Protein AF-A0AB73FT92-F1 (afdb_monomer_lite)

Sequence (129 aa):
MGHFLLHPGETFHRDRPAPNAHAETRSTREQEADYFAACFLASEKLVRQEFEPRFGRIPLHLTDTVAYHLSKERMQDLLRAPTGSLDFAAAVAGARSFAGKGFMSLADRFGVSIPAMAIRLQELGLIDD

InterPro domains:
  IPR010359 IrrE N-terminal-like domain [PF06114] (2-55)
  IPR052345 Radiation response metalloprotease [PTHR43236] (2-128)

Foldseek 3Di:
DDDDDDDDDDDDDDDDDDDDDPPPPPDPVLVVVLLVLCCVLVPLVVVCVVLCVAQNDFQAEDDLQFLCFLDVVCSVVSVPDDFVDLPVLLSQQCGQHGPRDGHHGVCVVSVHDSSSSSVVCVVSRNYGD

Radius of gyration: 17.53 Å; chains: 1; bounding box: 33×39×48 Å

Structure (mmCIF, N/CA/C/O backbone):
data_AF-A0AB73FT92-F1
#
_entry.id   AF-A0AB73FT92-F1
#
loop_
_atom_site.group_PDB
_atom_site.id
_atom_site.type_symbol
_atom_site.label_atom_id
_atom_site.label_alt_id
_atom_site.label_comp_id
_atom_site.label_asym_id
_atom_site.label_entity_id
_atom_site.label_seq_id
_atom_site.pdbx_PDB_ins_code
_atom_site.Cartn_x
_atom_site.Cartn_y
_atom_site.Cartn_z
_atom_site.occupancy
_atom_site.B_iso_or_equiv
_atom_site.auth_seq_id
_atom_site.auth_comp_id
_atom_site.auth_asym_id
_atom_site.auth_atom_id
_atom_site.pdbx_PDB_model_num
ATOM 1 N N . MET A 1 1 ? 5.422 15.417 -19.714 1.00 48.41 1 MET A N 1
ATOM 2 C CA . MET A 1 1 ? 6.583 15.258 -20.615 1.00 48.41 1 MET A CA 1
ATOM 3 C C . MET A 1 1 ? 7.511 14.227 -20.004 1.00 48.41 1 MET A C 1
ATOM 5 O O . MET A 1 1 ? 8.210 14.563 -19.062 1.00 48.41 1 MET A O 1
ATOM 9 N N . GLY A 1 2 ? 7.442 12.975 -20.464 1.00 39.25 2 GLY A N 1
ATOM 10 C CA . GLY A 1 2 ? 8.282 11.902 -19.920 1.00 39.25 2 GLY A CA 1
ATOM 11 C C . GLY A 1 2 ? 7.788 10.486 -20.213 1.00 39.25 2 GLY A C 1
ATOM 12 O O . GLY A 1 2 ? 7.718 9.684 -19.301 1.00 39.25 2 GLY A O 1
ATOM 13 N N . HIS A 1 3 ? 7.409 10.186 -21.454 1.00 44.22 3 HIS A N 1
ATOM 14 C CA . HIS A 1 3 ? 7.209 8.815 -21.937 1.00 44.22 3 HIS A CA 1
ATOM 15 C C . HIS A 1 3 ? 7.436 8.846 -23.440 1.00 44.22 3 HIS A C 1
ATOM 17 O O . HIS A 1 3 ? 6.488 9.106 -24.155 1.00 44.22 3 HIS A O 1
ATOM 23 N N . PHE A 1 4 ? 8.672 8.703 -23.909 1.00 47.16 4 PHE A N 1
ATOM 24 C CA . PHE A 1 4 ? 8.996 8.295 -25.283 1.00 47.16 4 PHE A CA 1
ATOM 25 C C . PHE A 1 4 ? 10.515 8.182 -25.383 1.00 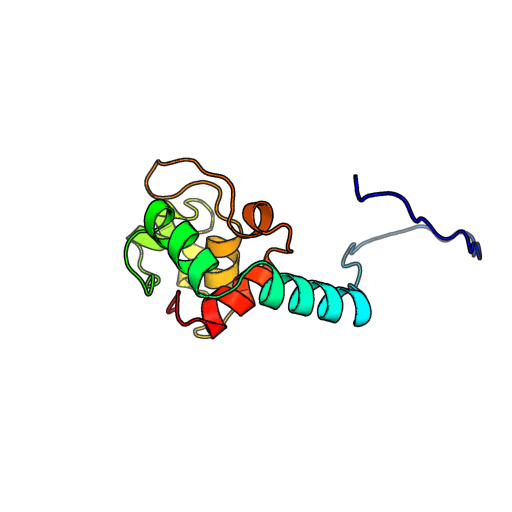47.16 4 PHE A C 1
ATOM 27 O O . PHE A 1 4 ? 11.199 9.169 -25.619 1.00 47.16 4 PHE A O 1
ATOM 34 N N . LEU A 1 5 ? 11.027 6.976 -25.165 1.00 43.59 5 LEU A N 1
ATOM 35 C CA . LEU A 1 5 ? 12.293 6.498 -25.721 1.00 43.59 5 LEU A CA 1
ATOM 36 C C . LEU A 1 5 ? 12.194 4.969 -25.772 1.00 43.59 5 LEU A C 1
ATOM 38 O O . LEU A 1 5 ? 12.776 4.235 -24.981 1.00 43.59 5 LEU A O 1
ATOM 42 N N . LEU A 1 6 ? 11.344 4.514 -26.697 1.00 43.25 6 LEU A N 1
ATOM 43 C CA . LEU A 1 6 ? 11.419 3.185 -27.293 1.00 43.25 6 LEU A CA 1
ATOM 44 C C . LEU A 1 6 ? 12.732 3.138 -28.079 1.00 43.25 6 LEU A C 1
ATOM 46 O O . LEU A 1 6 ? 12.870 3.858 -29.069 1.00 43.25 6 LEU A O 1
ATOM 50 N N . HIS A 1 7 ? 13.691 2.323 -27.642 1.00 44.22 7 HIS A N 1
ATOM 51 C CA . HIS A 1 7 ? 14.796 1.946 -28.515 1.00 44.22 7 HIS A CA 1
ATOM 52 C C . HIS A 1 7 ? 14.360 0.768 -29.399 1.00 44.22 7 HIS A C 1
ATOM 54 O O . HIS A 1 7 ? 13.908 -0.248 -28.868 1.00 44.22 7 HIS A O 1
ATOM 60 N N . PRO A 1 8 ? 14.482 0.903 -30.732 1.00 45.50 8 PRO A N 1
ATOM 61 C CA . PRO A 1 8 ? 14.240 -0.166 -31.683 1.00 45.50 8 PRO A CA 1
ATOM 62 C C . PRO A 1 8 ? 15.455 -1.096 -31.715 1.00 45.50 8 PRO A C 1
ATOM 64 O O . PRO A 1 8 ? 16.600 -0.653 -31.801 1.00 45.50 8 PRO A O 1
ATOM 67 N N . GLY A 1 9 ? 15.188 -2.391 -31.648 1.00 39.41 9 GLY A N 1
ATOM 68 C CA . GLY A 1 9 ? 16.193 -3.443 -31.698 1.00 39.41 9 GLY A CA 1
ATOM 69 C C . GLY A 1 9 ? 15.502 -4.792 -31.762 1.00 39.41 9 GLY A C 1
ATOM 70 O O . GLY A 1 9 ? 15.616 -5.594 -30.843 1.00 39.41 9 GLY A O 1
ATOM 71 N N . GLU A 1 10 ? 14.705 -4.986 -32.812 1.00 45.19 10 GLU A N 1
ATOM 72 C CA . GLU A 1 10 ? 14.111 -6.271 -33.159 1.00 45.19 10 GLU A CA 1
ATOM 73 C C . GLU A 1 10 ? 15.195 -7.339 -33.343 1.00 45.19 10 GLU A C 1
ATOM 75 O O . GLU A 1 10 ? 16.088 -7.193 -34.177 1.00 45.19 10 GLU A O 1
ATOM 80 N N . THR A 1 11 ? 15.025 -8.478 -32.681 1.00 38.72 11 THR A N 1
ATOM 81 C CA . THR A 1 11 ? 15.278 -9.772 -33.318 1.00 38.72 11 THR A CA 1
ATOM 82 C C . THR A 1 11 ? 14.072 -10.675 -33.094 1.00 38.72 11 THR A C 1
ATOM 84 O O . THR A 1 11 ? 13.855 -11.251 -32.032 1.00 38.72 11 THR A O 1
ATOM 87 N N . PHE A 1 12 ? 13.258 -10.761 -34.145 1.00 42.81 12 PHE A N 1
ATOM 88 C CA . PHE A 1 12 ? 12.220 -11.763 -34.344 1.00 42.81 12 PHE A CA 1
ATOM 89 C C . PHE A 1 12 ? 12.808 -13.178 -34.243 1.00 42.81 12 PHE A C 1
ATOM 91 O O . PHE A 1 12 ? 13.651 -13.550 -35.060 1.00 42.81 12 PHE A O 1
ATOM 98 N N . HIS A 1 13 ? 12.266 -14.012 -33.355 1.00 44.84 13 HIS A N 1
ATOM 99 C CA . HIS A 1 13 ? 12.273 -15.460 -33.554 1.00 44.84 13 HIS A CA 1
ATOM 100 C C . HIS A 1 13 ? 10.849 -16.017 -33.440 1.00 44.84 13 HIS A C 1
ATOM 102 O O . HIS A 1 13 ? 10.138 -15.801 -32.464 1.00 44.84 13 HIS A O 1
ATOM 108 N N . ARG A 1 14 ? 10.457 -16.662 -34.543 1.00 45.72 14 ARG A N 1
ATOM 109 C CA . ARG A 1 14 ? 9.133 -17.147 -34.943 1.00 45.72 14 ARG A CA 1
ATOM 110 C C . ARG A 1 14 ? 8.579 -18.286 -34.079 1.00 45.72 14 ARG A C 1
ATOM 112 O O . ARG A 1 14 ? 9.316 -19.181 -33.684 1.00 45.72 14 ARG A O 1
ATOM 119 N N . ASP A 1 15 ? 7.251 -18.257 -33.966 1.00 52.28 15 ASP A N 1
ATOM 120 C CA . ASP A 1 15 ? 6.270 -19.352 -33.924 1.00 52.28 15 ASP A CA 1
ATOM 121 C C . ASP A 1 15 ? 6.579 -20.640 -33.145 1.00 52.28 15 ASP A C 1
ATOM 123 O O . ASP A 1 15 ? 7.253 -21.550 -33.632 1.00 52.28 15 ASP A O 1
ATOM 127 N N . ARG A 1 16 ? 5.858 -20.814 -32.028 1.00 41.53 16 ARG A N 1
ATOM 128 C CA . ARG A 1 16 ? 5.298 -22.115 -31.627 1.00 41.53 16 ARG A CA 1
ATOM 129 C C . ARG A 1 16 ? 4.042 -21.920 -30.753 1.00 41.53 16 ARG A C 1
ATOM 131 O O . ARG A 1 16 ? 4.083 -21.081 -29.857 1.00 41.53 16 ARG A O 1
ATOM 138 N N . PRO A 1 17 ? 2.931 -22.651 -30.979 1.00 59.72 17 PRO A N 1
ATOM 139 C CA . PRO A 1 17 ? 1.697 -22.451 -30.221 1.00 59.72 17 PRO A CA 1
ATOM 140 C C . PRO A 1 17 ? 1.586 -23.345 -28.968 1.00 59.72 17 PRO A C 1
ATOM 142 O O . PRO A 1 17 ? 1.994 -24.507 -28.994 1.00 59.72 17 PRO A O 1
ATOM 145 N N . ALA A 1 18 ? 0.891 -22.786 -27.962 1.00 42.59 18 ALA A N 1
ATOM 146 C CA . ALA A 1 18 ? 0.280 -23.379 -26.754 1.00 42.59 18 ALA A CA 1
ATOM 147 C C . ALA A 1 18 ? 1.195 -23.682 -25.542 1.00 42.59 18 ALA A C 1
ATOM 149 O O . ALA A 1 18 ? 2.394 -23.886 -25.700 1.00 42.59 18 ALA A O 1
ATOM 150 N N . PRO A 1 19 ? 0.615 -23.900 -24.344 1.00 53.06 19 PRO A N 1
ATOM 151 C CA . PRO A 1 19 ? -0.261 -23.028 -23.553 1.00 53.06 19 PRO A CA 1
ATOM 152 C C . PRO A 1 19 ? 0.361 -22.755 -22.157 1.00 53.06 19 PRO A C 1
ATOM 154 O O . PRO A 1 19 ? 1.266 -23.464 -21.729 1.00 53.06 19 PRO A O 1
ATOM 157 N N . ASN A 1 20 ? -0.215 -21.813 -21.407 1.00 38.75 20 ASN A N 1
ATOM 158 C CA . ASN A 1 20 ? 0.001 -21.562 -19.970 1.00 38.75 20 ASN A CA 1
ATOM 159 C C . ASN A 1 20 ? 1.167 -20.650 -19.548 1.00 38.75 20 ASN A C 1
ATOM 161 O O . ASN A 1 20 ? 2.292 -20.739 -20.022 1.00 38.75 20 ASN A O 1
ATOM 165 N N . ALA A 1 21 ? 0.833 -19.859 -18.522 1.00 41.12 21 ALA A N 1
ATOM 166 C CA . ALA A 1 21 ? 1.697 -19.081 -17.641 1.00 41.12 21 ALA A CA 1
ATOM 167 C C . ALA A 1 21 ? 2.344 -17.827 -18.251 1.00 41.12 21 ALA A C 1
ATOM 169 O O . ALA A 1 21 ? 3.555 -17.755 -18.436 1.00 41.12 21 ALA A O 1
ATOM 170 N N . HIS A 1 22 ? 1.541 -16.766 -18.405 1.00 39.47 22 HIS A N 1
ATOM 171 C CA . HIS A 1 22 ? 2.045 -15.391 -18.292 1.00 39.47 22 HIS A CA 1
ATOM 172 C C . HIS A 1 22 ? 2.494 -15.130 -16.843 1.00 39.47 22 HIS A C 1
ATOM 174 O O . HIS A 1 22 ? 1.863 -14.396 -16.089 1.00 39.47 22 HIS A O 1
ATOM 180 N N . ALA A 1 23 ? 3.576 -15.780 -16.436 1.00 46.22 23 ALA A N 1
ATOM 181 C CA . ALA A 1 23 ? 4.485 -15.242 -15.446 1.00 46.22 23 ALA A CA 1
ATOM 182 C C . ALA A 1 23 ? 5.679 -14.743 -16.257 1.00 46.22 23 ALA A C 1
ATOM 184 O O . ALA A 1 23 ? 6.683 -15.433 -16.405 1.00 46.22 23 ALA A O 1
ATOM 185 N N . GLU A 1 24 ? 5.514 -13.577 -16.883 1.00 50.53 24 GLU A N 1
ATOM 186 C CA . GLU A 1 24 ? 6.639 -12.846 -17.452 1.00 50.53 24 GLU A CA 1
ATOM 187 C C . GLU A 1 24 ? 7.561 -12.506 -16.286 1.00 50.53 24 GLU A C 1
ATOM 189 O O . GLU A 1 24 ? 7.277 -11.627 -15.469 1.00 50.53 24 GLU A O 1
ATOM 194 N N . THR A 1 25 ? 8.617 -13.302 -16.144 1.00 50.81 25 THR A N 1
ATOM 195 C CA . THR A 1 25 ? 9.664 -13.115 -15.152 1.00 50.81 25 THR A CA 1
ATOM 196 C C . THR A 1 25 ? 10.288 -11.751 -15.412 1.00 50.81 25 THR A C 1
ATOM 198 O O . THR A 1 25 ? 11.146 -11.620 -16.284 1.00 50.81 25 THR A O 1
ATOM 201 N N . ARG A 1 26 ? 9.808 -10.720 -14.700 1.00 56.06 26 ARG A N 1
ATOM 202 C CA . ARG A 1 26 ? 10.368 -9.364 -14.746 1.00 56.06 26 ARG A CA 1
ATOM 203 C C . ARG A 1 26 ? 11.880 -9.461 -14.669 1.00 56.06 26 ARG A C 1
ATOM 205 O O . ARG A 1 26 ? 12.405 -10.124 -13.769 1.00 56.06 26 ARG A O 1
ATOM 212 N N . SER A 1 27 ? 12.564 -8.818 -15.606 1.00 57.41 27 SER A N 1
ATOM 213 C CA . SER A 1 27 ? 14.020 -8.865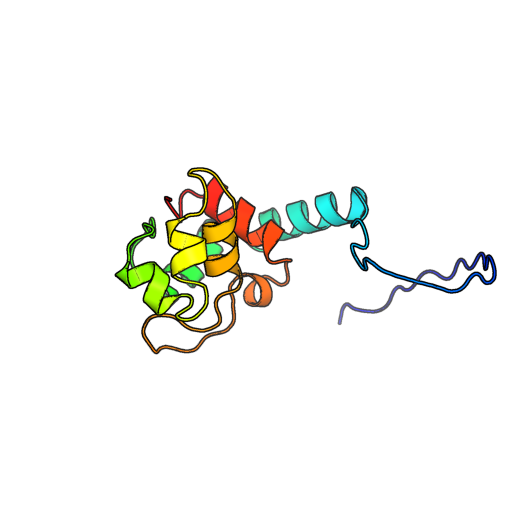 -15.655 1.00 57.41 27 SER A CA 1
ATOM 214 C C . SER A 1 27 ? 14.601 -8.276 -14.366 1.00 57.41 27 SER A C 1
ATOM 216 O O . SER A 1 27 ? 14.027 -7.364 -13.769 1.00 57.41 27 SER A O 1
ATOM 218 N N . THR A 1 28 ? 15.752 -8.777 -13.920 1.00 58.34 28 THR A N 1
ATOM 219 C CA . THR A 1 28 ? 16.453 -8.255 -12.730 1.00 58.34 28 THR A CA 1
ATOM 220 C C . THR A 1 28 ? 16.656 -6.737 -12.799 1.00 58.34 28 THR A C 1
ATOM 222 O O . THR A 1 28 ? 16.504 -6.042 -11.800 1.00 58.34 28 THR A O 1
ATOM 225 N N . ARG A 1 29 ? 16.871 -6.201 -14.006 1.00 55.50 29 ARG A N 1
ATOM 226 C CA . ARG A 1 29 ? 17.014 -4.764 -14.275 1.00 55.50 29 ARG A CA 1
ATOM 227 C C . ARG A 1 29 ? 15.744 -3.953 -13.994 1.00 55.50 29 ARG A C 1
ATOM 229 O O . ARG A 1 29 ? 15.831 -2.817 -13.539 1.00 55.50 29 ARG A O 1
ATOM 236 N N . GLU A 1 30 ? 14.570 -4.507 -14.283 1.00 57.81 30 GLU A N 1
ATOM 237 C CA . GLU A 1 30 ? 13.285 -3.863 -13.975 1.00 57.81 30 GLU A CA 1
ATOM 238 C C . GLU A 1 30 ? 13.002 -3.889 -12.473 1.00 57.81 30 GLU A C 1
ATOM 240 O O . GLU A 1 30 ? 12.479 -2.917 -11.940 1.00 57.81 30 GLU A O 1
ATOM 245 N N . GLN A 1 31 ? 13.405 -4.956 -11.776 1.00 61.31 31 GLN A N 1
ATOM 246 C CA . GLN A 1 31 ? 13.271 -5.056 -10.319 1.00 61.31 31 GLN A CA 1
ATOM 247 C C . GLN A 1 31 ? 14.158 -4.030 -9.596 1.00 61.31 31 GLN A C 1
ATOM 249 O O . GLN A 1 31 ? 13.702 -3.362 -8.670 1.00 61.31 31 GLN A O 1
ATOM 254 N N . GLU A 1 32 ? 15.399 -3.846 -10.054 1.00 59.69 32 GLU A N 1
ATOM 255 C CA . GLU A 1 32 ? 16.308 -2.819 -9.528 1.00 59.69 32 GLU A CA 1
ATOM 256 C C . GLU A 1 32 ? 15.800 -1.396 -9.804 1.00 59.69 32 GLU A C 1
ATOM 258 O O . GLU A 1 32 ? 15.875 -0.527 -8.931 1.00 59.69 32 GLU A O 1
ATOM 263 N N . ALA A 1 33 ? 15.246 -1.152 -10.996 1.00 64.56 33 ALA A N 1
ATOM 264 C CA . ALA A 1 33 ? 14.666 0.141 -11.350 1.00 64.56 33 ALA A CA 1
ATOM 265 C C . ALA A 1 33 ? 13.414 0.459 -10.518 1.00 64.56 33 ALA A C 1
ATOM 267 O O . ALA A 1 33 ? 13.289 1.580 -10.025 1.00 64.56 33 ALA A O 1
ATOM 268 N N . ASP A 1 34 ? 12.531 -0.523 -10.308 1.00 65.94 34 ASP A N 1
ATOM 269 C CA . ASP A 1 34 ? 11.356 -0.406 -9.438 1.00 65.94 34 ASP A CA 1
ATOM 270 C C . ASP A 1 34 ? 11.765 -0.098 -7.992 1.00 65.94 34 ASP A C 1
ATOM 272 O O . ASP A 1 34 ? 11.167 0.768 -7.352 1.00 65.94 34 ASP A O 1
ATOM 276 N N . TYR A 1 35 ? 12.806 -0.762 -7.481 1.00 65.00 35 TYR A N 1
ATOM 277 C CA . TYR A 1 35 ? 13.328 -0.517 -6.137 1.00 65.00 35 TYR A CA 1
ATOM 278 C C . TYR A 1 35 ? 13.932 0.887 -5.997 1.00 65.00 35 TYR A C 1
ATOM 280 O O . TYR A 1 35 ? 13.639 1.603 -5.036 1.00 65.00 35 TYR A O 1
ATOM 288 N N . PHE A 1 36 ? 14.731 1.326 -6.974 1.00 65.81 36 PHE A N 1
ATOM 289 C CA . PHE A 1 36 ? 15.303 2.673 -6.974 1.00 65.81 36 PHE A CA 1
ATOM 290 C C . PHE A 1 36 ? 14.217 3.752 -7.080 1.00 65.81 36 PHE A C 1
ATOM 292 O O . PHE A 1 36 ? 14.229 4.722 -6.318 1.00 65.81 36 PHE A O 1
ATOM 299 N N . ALA A 1 37 ? 13.245 3.565 -7.978 1.00 66.62 37 ALA A N 1
ATOM 300 C CA . ALA A 1 37 ? 12.094 4.448 -8.112 1.00 66.62 37 ALA A CA 1
ATOM 301 C C . ALA A 1 37 ? 11.273 4.483 -6.818 1.00 66.62 37 ALA A C 1
ATOM 303 O O . ALA A 1 37 ? 10.911 5.565 -6.367 1.00 66.62 37 ALA A O 1
ATOM 304 N N . ALA A 1 38 ? 11.052 3.341 -6.162 1.00 67.25 38 ALA A N 1
ATOM 305 C CA . ALA A 1 38 ? 10.384 3.285 -4.867 1.00 67.25 38 ALA A CA 1
ATOM 306 C C . ALA A 1 38 ? 11.166 4.042 -3.788 1.00 67.25 38 ALA A C 1
ATOM 308 O O . ALA A 1 38 ? 10.592 4.886 -3.116 1.00 67.25 38 ALA A O 1
ATOM 309 N N . CYS A 1 39 ? 12.475 3.844 -3.638 1.00 69.31 39 CYS A N 1
ATOM 310 C CA . CYS A 1 39 ? 13.244 4.583 -2.632 1.00 69.31 39 CYS A CA 1
ATOM 311 C C . CYS A 1 39 ? 13.271 6.101 -2.888 1.00 69.31 39 CYS A C 1
ATOM 313 O O . CYS A 1 39 ? 13.184 6.885 -1.939 1.00 69.31 39 CYS A O 1
ATOM 315 N N . PHE A 1 40 ? 13.377 6.522 -4.152 1.00 75.50 40 PHE A N 1
ATOM 316 C CA . PHE A 1 40 ? 13.462 7.935 -4.524 1.00 75.50 40 PHE A CA 1
ATOM 317 C C . PHE A 1 40 ? 12.099 8.646 -4.496 1.00 75.50 40 PHE A C 1
ATOM 319 O O . PHE A 1 40 ? 11.979 9.739 -3.943 1.00 75.50 40 PHE A O 1
ATOM 326 N N . LEU A 1 41 ? 11.059 8.028 -5.061 1.00 74.44 41 LEU A N 1
ATOM 327 C CA . LEU A 1 41 ? 9.704 8.587 -5.134 1.00 74.44 41 LEU A CA 1
ATOM 328 C C . LEU A 1 41 ? 8.947 8.380 -3.817 1.00 74.44 41 LEU A C 1
ATOM 330 O O . LEU A 1 41 ? 8.286 9.296 -3.331 1.00 74.44 41 LEU A O 1
ATOM 334 N N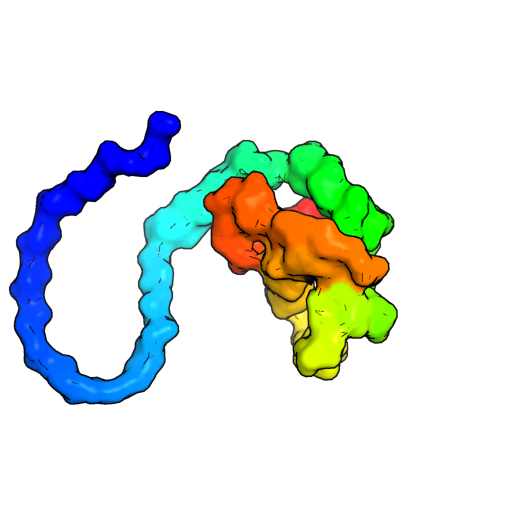 . ALA A 1 42 ? 9.082 7.201 -3.208 1.00 80.12 42 ALA A N 1
ATOM 335 C CA . ALA A 1 42 ? 8.453 6.800 -1.951 1.00 80.12 42 ALA A CA 1
ATOM 336 C C . ALA A 1 42 ? 9.433 6.971 -0.769 1.00 80.12 42 ALA A C 1
ATOM 338 O O . ALA A 1 42 ? 9.733 6.050 0.005 1.00 80.12 42 ALA A O 1
ATOM 339 N N . SER A 1 43 ? 9.945 8.198 -0.624 1.00 88.62 43 SER A N 1
ATOM 340 C CA . SER A 1 43 ? 10.693 8.602 0.572 1.00 88.62 43 SER A CA 1
ATOM 341 C C . SER A 1 43 ? 9.826 8.439 1.827 1.00 88.62 43 SER A C 1
ATOM 343 O O . SER A 1 43 ? 8.619 8.676 1.779 1.00 88.62 43 SER A O 1
ATOM 345 N N . GLU A 1 44 ? 10.427 8.069 2.963 1.00 92.12 44 GLU A N 1
ATOM 346 C CA . GLU A 1 44 ? 9.694 7.748 4.199 1.00 92.12 44 GLU A CA 1
ATOM 347 C C . GLU A 1 44 ? 8.647 8.807 4.571 1.00 92.12 44 GLU A C 1
ATOM 349 O O . GLU A 1 44 ? 7.486 8.486 4.827 1.00 92.12 44 GLU A O 1
ATOM 354 N N . LYS A 1 45 ? 9.047 10.083 4.547 1.00 92.81 45 LYS A N 1
ATOM 355 C CA . LYS A 1 45 ? 8.172 11.206 4.888 1.00 92.81 45 LYS A CA 1
ATOM 356 C C . LYS A 1 45 ? 6.923 11.247 4.007 1.00 92.81 45 LYS A C 1
ATOM 358 O O . LYS A 1 45 ? 5.827 11.429 4.528 1.00 92.81 45 LYS A O 1
ATOM 363 N N . LEU A 1 46 ? 7.084 11.082 2.693 1.00 93.38 46 LEU A N 1
ATOM 364 C CA . LEU A 1 46 ? 5.961 11.115 1.755 1.00 93.38 46 LEU A CA 1
ATOM 365 C C . LEU A 1 46 ? 5.070 9.885 1.918 1.00 93.38 46 LEU A C 1
ATOM 367 O O . LEU A 1 46 ? 3.849 10.020 1.909 1.00 93.38 46 LEU A O 1
ATOM 371 N N . VAL A 1 47 ? 5.658 8.699 2.111 1.00 94.81 47 VAL A N 1
ATOM 372 C CA . VAL A 1 47 ? 4.871 7.476 2.312 1.00 94.81 47 VAL A CA 1
ATOM 373 C C . VAL A 1 47 ? 4.026 7.596 3.571 1.00 94.81 47 VAL A C 1
ATOM 375 O O . VAL A 1 47 ? 2.828 7.359 3.493 1.00 94.81 47 VAL A O 1
ATOM 378 N N . ARG A 1 48 ? 4.590 8.047 4.699 1.00 95.44 48 ARG A N 1
ATOM 379 C CA . ARG A 1 48 ? 3.826 8.271 5.940 1.00 95.44 48 ARG A CA 1
ATOM 380 C C . ARG A 1 48 ? 2.687 9.277 5.742 1.00 95.44 48 ARG A C 1
ATOM 382 O O . ARG A 1 48 ? 1.556 8.992 6.125 1.00 95.44 48 ARG A O 1
ATOM 389 N N . GLN A 1 49 ? 2.962 10.401 5.074 1.00 95.19 49 GLN A N 1
ATOM 390 C CA . GLN A 1 49 ? 1.959 11.434 4.776 1.00 95.19 49 GLN A CA 1
ATOM 391 C C . GLN A 1 49 ? 0.789 10.921 3.930 1.00 95.19 49 GLN A C 1
ATOM 393 O O . GLN A 1 49 ? -0.339 11.376 4.102 1.00 95.19 49 GLN A O 1
ATOM 398 N N . GLU A 1 50 ? 1.038 9.985 3.015 1.00 95.62 50 GLU A N 1
ATOM 399 C CA . GLU A 1 50 ? -0.008 9.369 2.198 1.00 95.62 50 GLU A CA 1
ATOM 400 C C . GLU A 1 50 ? -0.661 8.163 2.903 1.00 95.62 50 GLU A C 1
ATOM 402 O O . GLU A 1 50 ? -1.841 7.881 2.689 1.00 95.62 50 GLU A O 1
ATOM 407 N N . PHE A 1 51 ? 0.068 7.456 3.763 1.00 96.50 51 PHE A N 1
ATOM 408 C CA . PHE A 1 51 ? -0.408 6.264 4.460 1.00 96.50 51 PHE A CA 1
ATOM 409 C C . PHE A 1 51 ? -1.439 6.599 5.543 1.00 96.50 51 PHE A C 1
ATOM 411 O O . PHE A 1 51 ? -2.545 6.053 5.531 1.00 96.50 51 PHE A O 1
ATOM 418 N N . GLU A 1 52 ? -1.111 7.523 6.450 1.00 95.00 52 GLU A N 1
ATOM 419 C CA . GLU A 1 52 ? -1.959 7.887 7.594 1.00 95.00 52 GLU A CA 1
ATOM 420 C C . GLU A 1 52 ? -3.399 8.278 7.215 1.00 95.00 52 GLU A C 1
ATOM 422 O O . GLU A 1 52 ? -4.335 7.736 7.807 1.00 95.00 52 GLU A O 1
ATOM 427 N N . PRO A 1 53 ? -3.656 9.145 6.213 1.00 94.56 53 PRO A N 1
ATOM 428 C CA . PRO A 1 53 ? -5.030 9.498 5.856 1.00 94.56 53 PRO A CA 1
ATOM 429 C C . PRO A 1 53 ? -5.827 8.336 5.237 1.00 94.56 53 PRO A C 1
ATOM 431 O O . PRO A 1 53 ? -7.060 8.385 5.245 1.00 94.56 53 PRO A O 1
ATOM 434 N N . ARG A 1 54 ? -5.156 7.303 4.700 1.00 95.25 54 ARG A N 1
ATOM 435 C CA . ARG A 1 54 ? -5.791 6.131 4.070 1.00 95.25 54 ARG A CA 1
ATOM 436 C C . ARG A 1 54 ? -6.101 5.027 5.078 1.00 95.25 54 ARG A C 1
ATOM 438 O O . ARG A 1 54 ? -7.217 4.512 5.083 1.00 95.25 54 ARG A O 1
ATOM 445 N N . PHE A 1 55 ? -5.133 4.684 5.925 1.00 94.88 55 PHE A N 1
ATOM 446 C CA . PHE A 1 55 ? -5.196 3.505 6.800 1.00 94.88 55 PHE A CA 1
ATOM 447 C C . PHE A 1 55 ? -5.225 3.847 8.294 1.00 94.88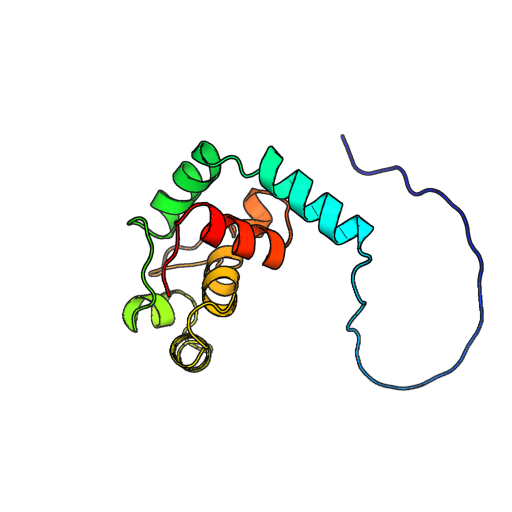 55 PHE A C 1
ATOM 449 O O . PHE A 1 55 ? -5.590 3.009 9.117 1.00 94.88 55 PHE A O 1
ATOM 456 N N . GLY A 1 56 ? -4.917 5.092 8.657 1.00 91.62 56 GLY A N 1
ATOM 457 C CA . GLY A 1 56 ? -4.925 5.561 10.035 1.00 91.62 56 GLY A CA 1
ATOM 458 C C . GLY A 1 56 ? -3.592 5.327 10.735 1.00 91.62 56 GLY A C 1
ATOM 459 O O . GLY A 1 56 ? -2.573 5.888 10.344 1.00 91.62 56 GLY A O 1
ATOM 460 N N . ARG A 1 57 ? -3.621 4.568 11.834 1.00 90.88 57 ARG A N 1
ATOM 461 C CA . ARG A 1 57 ? -2.462 4.405 12.722 1.00 90.88 57 ARG A CA 1
ATOM 462 C C . ARG A 1 57 ? -1.337 3.623 12.044 1.00 90.88 57 ARG A C 1
ATOM 464 O O . ARG A 1 57 ? -1.590 2.708 11.267 1.00 90.88 57 ARG A O 1
ATOM 471 N N . ILE A 1 58 ? -0.111 3.991 12.403 1.00 91.25 58 ILE A N 1
ATOM 472 C CA . ILE A 1 58 ? 1.127 3.324 12.010 1.00 91.25 58 ILE A CA 1
ATOM 473 C C . ILE A 1 58 ? 1.773 2.705 13.269 1.00 91.25 58 ILE A C 1
ATOM 475 O O . ILE A 1 58 ? 1.853 3.409 14.280 1.00 91.25 58 ILE A O 1
ATOM 479 N N . PRO A 1 59 ? 2.271 1.456 13.217 1.00 92.88 59 PRO A N 1
ATOM 480 C CA . PRO A 1 59 ? 2.078 0.505 12.122 1.00 92.88 59 PRO A CA 1
ATOM 481 C C . PRO A 1 59 ? 0.613 0.066 12.016 1.00 92.88 59 PRO A C 1
ATOM 483 O O . PRO A 1 59 ? -0.141 0.078 12.992 1.00 92.88 59 PRO A O 1
ATOM 486 N N . LEU A 1 60 ? 0.199 -0.299 10.805 1.00 93.56 60 LEU A N 1
ATOM 487 C CA . LEU A 1 60 ? -1.076 -0.966 10.595 1.00 93.56 60 LEU A CA 1
ATOM 488 C C . LEU A 1 60 ? -0.893 -2.454 10.897 1.00 93.56 60 LEU A C 1
ATOM 490 O O . LEU A 1 60 ? -0.169 -3.135 10.177 1.00 93.56 60 LEU A O 1
ATOM 494 N N . HIS A 1 61 ? -1.573 -2.943 11.930 1.00 92.75 61 HIS A N 1
ATOM 495 C CA . HIS A 1 61 ? -1.540 -4.357 12.298 1.00 92.75 61 HIS A CA 1
ATOM 496 C C . HIS A 1 61 ? -2.573 -5.168 11.514 1.00 92.75 61 HIS A C 1
ATOM 498 O O . HIS A 1 61 ? -3.733 -4.746 11.384 1.00 92.75 61 HIS A O 1
ATOM 504 N N . LEU A 1 62 ? -2.186 -6.355 11.050 1.00 91.00 62 LEU A N 1
ATOM 505 C CA . LEU A 1 62 ? -3.134 -7.313 10.496 1.00 91.00 62 LEU A CA 1
ATOM 506 C C . LEU A 1 62 ? -4.076 -7.814 11.604 1.00 91.00 62 LEU A C 1
ATOM 508 O O . LEU A 1 62 ? -3.686 -8.472 12.560 1.00 91.00 62 LEU A O 1
ATOM 512 N N . THR A 1 63 ? -5.355 -7.476 11.477 1.00 90.25 63 THR A N 1
ATOM 513 C CA . THR A 1 63 ? -6.442 -7.934 12.357 1.00 90.25 63 THR A CA 1
ATOM 514 C C . THR A 1 63 ? -7.634 -8.321 11.495 1.00 90.25 63 THR A C 1
ATOM 516 O O . THR A 1 63 ? -7.725 -7.867 10.353 1.00 90.25 63 THR A O 1
ATOM 519 N N . ASP A 1 64 ? -8.598 -9.075 12.027 1.00 89.75 64 ASP A N 1
ATOM 520 C CA . ASP A 1 64 ? -9.829 -9.434 11.306 1.00 89.75 64 ASP A CA 1
ATOM 521 C C . ASP A 1 64 ? -10.534 -8.207 10.708 1.00 89.75 64 ASP A C 1
ATOM 523 O O . ASP A 1 64 ? -10.946 -8.205 9.547 1.00 89.75 64 ASP A O 1
ATOM 527 N N . THR A 1 65 ? -10.608 -7.118 11.479 1.00 90.88 65 THR A N 1
ATOM 528 C CA . THR A 1 65 ? -11.215 -5.851 11.049 1.00 90.88 65 THR A CA 1
ATOM 529 C C . THR A 1 65 ? -10.443 -5.217 9.894 1.00 90.88 65 THR A C 1
ATOM 531 O O . THR A 1 65 ? -11.040 -4.762 8.916 1.00 90.88 65 THR A O 1
ATOM 534 N N . VAL A 1 66 ? -9.111 -5.190 9.984 1.00 91.69 66 VAL A N 1
ATOM 535 C CA . VAL A 1 66 ? -8.244 -4.635 8.936 1.00 91.69 66 VAL A CA 1
ATOM 536 C C . VAL A 1 66 ? -8.320 -5.491 7.669 1.00 91.69 66 VAL A C 1
ATOM 538 O O . VAL A 1 66 ? -8.505 -4.940 6.585 1.00 91.69 66 VAL A O 1
ATOM 541 N N . ALA A 1 67 ? -8.278 -6.818 7.798 1.00 90.31 67 ALA A N 1
ATOM 542 C CA . ALA A 1 67 ? -8.409 -7.756 6.687 1.00 90.31 67 ALA A CA 1
ATOM 543 C C . ALA A 1 67 ? -9.764 -7.598 5.975 1.00 90.31 67 ALA A C 1
ATOM 545 O O . ALA A 1 67 ? -9.804 -7.460 4.752 1.00 90.31 67 ALA A O 1
ATOM 546 N N . TYR A 1 68 ? -10.864 -7.507 6.732 1.00 89.25 68 TYR A N 1
ATOM 547 C CA . TYR A 1 68 ? -12.202 -7.262 6.187 1.00 89.25 68 TYR A CA 1
ATOM 548 C C . TYR A 1 68 ? -12.295 -5.932 5.425 1.00 89.25 68 TYR A C 1
ATOM 550 O O . TYR A 1 68 ? -12.930 -5.852 4.369 1.00 89.25 68 TYR A O 1
ATOM 558 N N . HIS A 1 69 ? -11.667 -4.876 5.949 1.00 89.25 69 HIS A N 1
ATOM 559 C CA . HIS A 1 69 ? -11.672 -3.555 5.323 1.00 89.25 69 HIS A CA 1
ATOM 560 C C . HIS A 1 69 ? -10.732 -3.425 4.121 1.00 89.25 69 HIS A C 1
ATOM 562 O O . HIS A 1 69 ? -11.010 -2.593 3.257 1.00 89.25 69 HIS A O 1
ATOM 568 N N . LEU A 1 70 ? -9.661 -4.220 4.052 1.00 87.88 70 LEU A N 1
ATOM 569 C CA . LEU A 1 70 ? -8.745 -4.288 2.910 1.00 87.88 70 LEU A CA 1
ATOM 570 C C . LEU A 1 70 ? -9.326 -5.105 1.761 1.00 87.88 70 LEU A C 1
ATOM 572 O O . LEU A 1 70 ? -9.284 -4.679 0.608 1.00 87.88 70 LEU A O 1
ATOM 576 N N . SER A 1 71 ? -9.864 -6.286 2.063 1.00 83.19 71 SER A N 1
ATOM 577 C CA . SER A 1 71 ? -10.462 -7.157 1.060 1.00 83.19 71 SER A CA 1
ATOM 578 C C . SER A 1 71 ? -11.417 -8.152 1.706 1.00 83.19 71 SER A C 1
ATOM 580 O O . SER A 1 71 ? -10.993 -9.116 2.336 1.00 83.19 71 SER A O 1
ATOM 582 N N . LYS A 1 72 ? -12.723 -7.963 1.491 1.00 80.19 72 LYS A N 1
ATOM 583 C CA . LYS A 1 72 ? -13.741 -8.906 1.980 1.00 80.19 72 LYS A CA 1
ATOM 584 C C . LYS A 1 72 ? -13.554 -10.310 1.404 1.00 80.19 72 LYS A C 1
ATOM 586 O O . LYS A 1 72 ? -13.730 -11.288 2.118 1.00 80.19 72 LYS A O 1
ATOM 591 N N . GLU A 1 73 ? -13.201 -10.394 0.123 1.00 80.25 73 GLU A N 1
ATOM 592 C CA . GLU A 1 73 ? -13.051 -11.661 -0.601 1.00 80.25 73 GLU A CA 1
ATOM 593 C C . GLU A 1 73 ? -11.763 -12.391 -0.213 1.00 80.25 73 GLU A C 1
ATOM 595 O O . GLU A 1 73 ? -11.782 -13.604 -0.035 1.00 80.25 73 GLU A O 1
ATOM 600 N N . ARG A 1 74 ? -10.663 -11.652 -0.012 1.00 81.31 74 ARG A N 1
ATOM 601 C CA . ARG A 1 74 ? -9.345 -12.216 0.330 1.00 81.31 74 ARG A CA 1
ATOM 602 C C . ARG A 1 74 ? -9.048 -12.212 1.828 1.00 81.31 74 ARG A C 1
ATOM 604 O O . ARG A 1 74 ? -7.924 -12.486 2.229 1.00 81.31 74 ARG A O 1
ATOM 611 N N . MET A 1 75 ? -10.037 -11.906 2.666 1.00 86.88 75 MET A N 1
ATOM 612 C CA . MET A 1 75 ? -9.869 -11.813 4.119 1.00 86.88 75 MET A CA 1
ATOM 613 C C . MET A 1 75 ? -9.269 -13.098 4.701 1.00 86.88 75 MET A C 1
ATOM 615 O O . MET A 1 75 ? -8.325 -13.036 5.481 1.00 86.88 75 MET A O 1
ATOM 619 N N . GLN A 1 76 ? -9.790 -14.265 4.302 1.00 85.25 76 GLN A N 1
ATOM 620 C CA . GLN A 1 76 ? -9.289 -15.552 4.794 1.00 85.25 76 GLN A CA 1
ATOM 621 C C . GLN A 1 76 ? -7.875 -15.858 4.298 1.00 85.25 76 GLN A C 1
ATOM 623 O O . GLN A 1 76 ? -7.1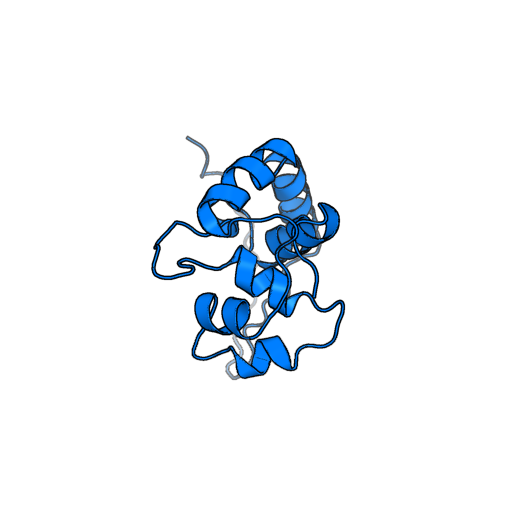08 -16.470 5.034 1.00 85.25 76 GLN A O 1
ATOM 628 N N . ASP A 1 77 ? -7.533 -15.425 3.084 1.00 86.25 77 ASP A N 1
ATOM 629 C CA . ASP A 1 77 ? -6.192 -15.609 2.529 1.00 86.25 77 ASP A CA 1
ATOM 630 C C . ASP A 1 77 ? -5.178 -14.761 3.300 1.00 86.25 77 ASP A C 1
ATOM 632 O O . ASP A 1 77 ? -4.122 -15.261 3.667 1.00 86.25 77 ASP A O 1
ATOM 636 N N . LEU A 1 78 ? -5.531 -13.510 3.620 1.00 86.69 78 LEU A N 1
ATOM 637 C CA . LEU A 1 78 ? -4.681 -12.606 4.398 1.00 86.69 78 LEU A CA 1
ATOM 638 C C . LEU A 1 78 ? -4.446 -13.123 5.818 1.00 86.69 78 LEU A C 1
ATOM 640 O O . LEU A 1 78 ? -3.313 -13.148 6.271 1.00 86.69 78 LEU A O 1
ATOM 644 N N . LEU A 1 79 ? -5.496 -13.583 6.502 1.00 87.12 79 LEU A N 1
ATOM 645 C CA . LEU A 1 79 ? -5.385 -14.101 7.873 1.00 87.12 79 LEU A CA 1
ATOM 646 C C . LEU A 1 79 ? -4.654 -15.451 7.961 1.00 87.12 79 LEU A C 1
ATOM 648 O O . LEU A 1 79 ? -4.248 -15.859 9.045 1.00 87.12 79 LEU A O 1
ATOM 652 N N . ARG A 1 80 ? -4.527 -16.173 6.842 1.00 88.00 80 ARG A N 1
ATOM 653 C CA . ARG A 1 80 ? -3.780 -17.438 6.750 1.00 88.00 80 ARG A CA 1
ATOM 654 C C . ARG A 1 80 ? -2.382 -17.261 6.169 1.00 88.00 80 ARG A C 1
ATOM 656 O O . ARG A 1 80 ? -1.645 -18.247 6.101 1.00 88.00 80 ARG A O 1
ATOM 663 N N . ALA A 1 81 ? -2.043 -16.058 5.715 1.00 86.50 81 ALA A N 1
ATOM 664 C CA . ALA A 1 81 ? -0.740 -15.782 5.150 1.00 86.50 81 ALA A CA 1
ATOM 665 C C . ALA A 1 81 ? 0.344 -16.038 6.214 1.00 86.50 81 ALA A C 1
ATOM 667 O O . ALA A 1 81 ? 0.134 -15.732 7.391 1.00 86.50 81 ALA A O 1
ATOM 668 N N . PRO A 1 82 ? 1.493 -16.625 5.842 1.00 84.81 82 PRO A N 1
ATOM 669 C CA . PRO A 1 82 ? 2.595 -16.798 6.776 1.00 84.81 82 PRO A CA 1
ATOM 670 C C . PRO A 1 82 ? 3.075 -15.441 7.303 1.00 84.81 82 PRO A C 1
ATOM 672 O O . PRO A 1 82 ? 3.234 -14.506 6.515 1.00 84.81 82 PRO A O 1
ATOM 675 N N . THR A 1 83 ? 3.373 -15.357 8.600 1.00 83.06 83 THR A N 1
ATOM 676 C CA . THR A 1 83 ? 4.055 -14.195 9.188 1.00 83.06 83 THR A CA 1
ATOM 677 C C . THR A 1 83 ? 5.380 -13.938 8.468 1.00 83.06 83 THR A C 1
ATOM 679 O O . THR A 1 83 ? 6.148 -14.868 8.203 1.00 83.06 83 THR A O 1
ATOM 682 N N . GLY A 1 84 ? 5.649 -12.678 8.147 1.00 80.12 84 GLY A N 1
ATOM 683 C CA . GLY A 1 84 ? 6.779 -12.229 7.343 1.00 80.12 84 GLY A CA 1
ATOM 684 C C . GLY A 1 84 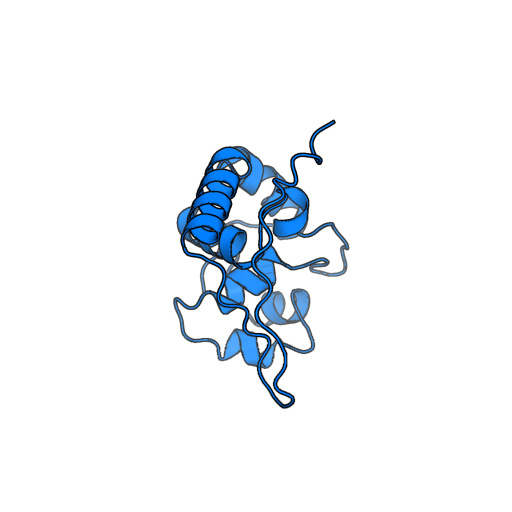? 6.558 -12.335 5.831 1.00 80.12 84 GLY A C 1
ATOM 685 O O . GLY A 1 84 ? 7.475 -12.034 5.064 1.00 80.12 84 GLY A O 1
ATOM 686 N N . SER A 1 85 ? 5.377 -12.760 5.367 1.00 88.62 85 SER A N 1
ATOM 687 C CA . SER A 1 85 ? 5.048 -12.744 3.937 1.00 88.62 85 SER A CA 1
ATOM 688 C C . SER A 1 85 ? 4.711 -11.329 3.453 1.00 88.62 85 SER A C 1
ATOM 690 O O . SER A 1 85 ? 4.302 -10.451 4.208 1.00 88.62 85 SER A O 1
ATOM 692 N N . LEU A 1 86 ? 4.846 -11.095 2.146 1.00 89.81 86 LEU A N 1
ATOM 693 C CA . LEU A 1 86 ? 4.466 -9.820 1.530 1.00 89.81 86 LEU A CA 1
ATOM 694 C C . LEU A 1 86 ? 2.964 -9.719 1.235 1.00 89.81 86 LEU A C 1
ATOM 696 O O . LEU A 1 86 ? 2.543 -8.732 0.639 1.00 89.81 86 LEU A O 1
ATOM 700 N N . ASP A 1 87 ? 2.142 -10.695 1.620 1.00 91.62 87 ASP A N 1
ATOM 701 C CA . ASP A 1 87 ? 0.735 -10.742 1.209 1.00 91.62 87 ASP A CA 1
ATOM 702 C C . ASP A 1 87 ? -0.078 -9.599 1.821 1.00 91.62 87 ASP A C 1
ATOM 704 O O . ASP A 1 87 ? -0.792 -8.885 1.107 1.00 91.62 87 ASP A O 1
ATOM 708 N N . PHE A 1 88 ? 0.085 -9.364 3.127 1.00 93.62 88 PHE A N 1
ATOM 709 C CA . PHE A 1 88 ? -0.537 -8.228 3.803 1.00 93.62 88 PHE A CA 1
ATOM 710 C C . PHE A 1 88 ? -0.013 -6.897 3.255 1.00 93.62 88 PHE A C 1
ATOM 712 O O . PHE A 1 88 ? -0.790 -6.011 2.894 1.00 93.62 88 PHE A O 1
ATOM 719 N N . ALA A 1 89 ? 1.306 -6.796 3.094 1.00 94.94 89 ALA A N 1
ATOM 720 C CA . ALA A 1 89 ? 1.972 -5.628 2.536 1.00 94.94 89 ALA A CA 1
ATOM 721 C C . ALA A 1 89 ? 1.477 -5.281 1.124 1.00 94.94 89 ALA A C 1
ATOM 723 O O . ALA A 1 89 ? 1.178 -4.124 0.826 1.00 94.94 89 ALA A O 1
ATOM 724 N N . ALA A 1 90 ? 1.336 -6.287 0.262 1.00 94.56 90 ALA A N 1
ATOM 725 C CA . ALA A 1 90 ? 0.850 -6.153 -1.103 1.00 94.56 90 ALA A CA 1
ATOM 726 C C . ALA A 1 90 ? -0.632 -5.770 -1.140 1.00 94.56 90 ALA A C 1
ATOM 728 O O . ALA A 1 90 ? -1.029 -4.935 -1.957 1.00 94.56 90 ALA A O 1
ATOM 729 N N . ALA A 1 91 ? -1.445 -6.325 -0.237 1.00 94.88 91 ALA A N 1
ATOM 730 C CA . ALA A 1 91 ? -2.842 -5.934 -0.103 1.00 94.88 91 ALA A CA 1
ATOM 731 C C . ALA A 1 91 ? -2.981 -4.460 0.296 1.00 94.88 91 ALA A C 1
ATOM 733 O O . ALA A 1 91 ? -3.770 -3.745 -0.317 1.00 94.88 91 ALA A O 1
ATOM 734 N N . VAL A 1 92 ? -2.184 -3.979 1.255 1.00 96.06 92 VAL A N 1
ATOM 735 C CA . VAL A 1 92 ? -2.167 -2.563 1.661 1.00 96.06 92 VAL A CA 1
ATOM 736 C C . VAL A 1 92 ? -1.648 -1.669 0.531 1.00 96.06 92 VAL A C 1
ATOM 738 O O . VAL A 1 92 ? -2.276 -0.664 0.196 1.00 96.06 92 VAL A O 1
ATOM 741 N N . ALA A 1 93 ? -0.542 -2.051 -0.111 1.00 96.19 93 ALA A N 1
ATOM 742 C CA . ALA A 1 93 ? 0.067 -1.299 -1.205 1.00 96.19 93 ALA A CA 1
ATOM 743 C C . ALA A 1 93 ? -0.882 -1.100 -2.401 1.00 96.19 93 ALA A C 1
ATOM 745 O O . ALA A 1 93 ? -0.912 -0.015 -2.992 1.00 96.19 93 ALA A O 1
ATOM 746 N N . GLY A 1 94 ? -1.655 -2.137 -2.742 1.00 95.44 94 GLY A N 1
ATOM 747 C CA . GLY A 1 94 ? -2.614 -2.146 -3.848 1.00 95.44 94 GLY A CA 1
ATOM 748 C C . GLY A 1 94 ? -4.043 -1.741 -3.474 1.00 95.44 94 GLY A C 1
ATOM 749 O O . GLY A 1 94 ? -4.898 -1.664 -4.359 1.00 95.44 94 GLY A O 1
ATOM 750 N N . ALA A 1 95 ? -4.336 -1.483 -2.197 1.00 95.94 95 ALA A N 1
ATOM 751 C CA . ALA A 1 95 ? -5.687 -1.149 -1.762 1.00 95.94 95 ALA A CA 1
ATOM 752 C C . ALA A 1 95 ? -6.171 0.155 -2.408 1.00 95.94 95 ALA A C 1
ATOM 754 O O . ALA A 1 95 ? -5.479 1.170 -2.418 1.00 95.94 95 ALA A O 1
ATOM 755 N N . ARG A 1 96 ? -7.402 0.134 -2.922 1.00 95.25 96 ARG A N 1
ATOM 756 C CA . ARG A 1 96 ? -8.092 1.310 -3.494 1.00 95.25 96 ARG A CA 1
ATOM 757 C C . ARG A 1 96 ? -9.225 1.817 -2.609 1.00 95.25 96 ARG A C 1
ATOM 759 O O . ARG A 1 96 ? -9.908 2.788 -2.928 1.00 95.25 96 ARG A O 1
ATOM 766 N N . SER A 1 97 ? -9.455 1.127 -1.505 1.00 94.25 97 SER A N 1
ATOM 767 C CA . SER A 1 97 ? -10.404 1.520 -0.484 1.00 94.25 97 SER A CA 1
ATOM 768 C C . SER A 1 97 ? -10.024 0.892 0.841 1.00 94.25 97 SER A C 1
ATOM 770 O O . SER A 1 97 ? -9.495 -0.217 0.865 1.00 94.25 97 SER A O 1
ATOM 772 N N . PHE A 1 98 ? -10.363 1.566 1.930 1.00 94.50 98 PHE A N 1
ATOM 773 C CA . PHE A 1 98 ? -10.241 1.036 3.279 1.00 94.50 98 PHE A CA 1
ATOM 774 C C . PHE A 1 98 ? -11.314 1.672 4.162 1.00 94.50 98 PHE A C 1
ATOM 776 O O . PHE A 1 98 ? -11.591 2.866 4.044 1.00 94.50 98 PHE A O 1
ATOM 783 N N . ALA A 1 99 ? -11.973 0.874 5.006 1.00 90.88 99 ALA A N 1
ATOM 784 C CA . ALA A 1 99 ? -13.038 1.334 5.906 1.00 90.88 99 ALA A CA 1
ATOM 785 C C . ALA A 1 99 ? -14.139 2.175 5.213 1.00 90.88 99 ALA A C 1
ATOM 787 O O . ALA A 1 99 ? -14.624 3.168 5.751 1.00 90.88 99 ALA A O 1
ATOM 788 N N . GLY A 1 100 ? -14.514 1.798 3.983 1.00 88.38 100 GLY A N 1
ATOM 789 C CA . GLY A 1 100 ? -15.544 2.490 3.195 1.00 88.38 100 GLY A CA 1
ATOM 790 C C . GLY A 1 100 ? -15.089 3.793 2.524 1.00 88.38 100 GLY A C 1
ATOM 791 O O . GLY A 1 100 ? -15.884 4.419 1.827 1.00 88.38 100 GLY A O 1
ATOM 792 N N . LYS A 1 101 ? -13.823 4.194 2.682 1.00 91.25 101 LYS A N 1
ATOM 793 C CA . LYS A 1 101 ? -13.234 5.353 2.000 1.00 91.25 101 LYS A CA 1
ATOM 794 C C . LYS A 1 101 ? -12.462 4.890 0.771 1.00 91.25 101 LYS A C 1
ATOM 796 O O . LYS A 1 101 ? -11.550 4.081 0.902 1.00 91.25 101 LYS A O 1
ATOM 801 N N . GLY A 1 102 ? -12.827 5.393 -0.407 1.00 93.88 102 GLY A N 1
ATOM 802 C CA . GLY A 1 102 ? -12.109 5.137 -1.659 1.00 93.88 102 GLY A CA 1
ATOM 803 C C . GLY A 1 102 ? -10.930 6.093 -1.854 1.00 93.88 102 GLY A C 1
ATOM 804 O O . GLY A 1 102 ? -11.018 7.267 -1.498 1.00 93.88 102 GLY A O 1
ATOM 805 N N . PHE A 1 103 ? -9.835 5.601 -2.427 1.00 96.31 103 PHE A N 1
ATOM 806 C CA . PHE A 1 103 ? -8.631 6.376 -2.722 1.00 96.31 103 PHE A CA 1
ATOM 807 C C . PHE A 1 103 ? -7.795 5.723 -3.832 1.00 96.31 103 PHE A C 1
ATOM 809 O O . PHE A 1 103 ? -7.997 4.570 -4.208 1.00 96.31 103 PHE A O 1
ATOM 816 N N . MET A 1 104 ? -6.828 6.470 -4.363 1.00 94.12 104 MET A N 1
ATOM 817 C CA . MET A 1 104 ? -5.787 5.899 -5.220 1.00 94.12 104 MET A CA 1
ATOM 818 C C . MET A 1 104 ? -4.809 5.082 -4.370 1.00 94.12 104 MET A C 1
ATOM 820 O O . MET A 1 104 ? -4.395 5.556 -3.301 1.00 94.12 104 MET A O 1
ATOM 824 N N . SER A 1 105 ? -4.449 3.889 -4.853 1.00 96.94 105 SER A N 1
ATOM 825 C CA . SER A 1 105 ? -3.518 2.993 -4.163 1.00 96.94 105 SER A CA 1
ATOM 826 C C . SER A 1 105 ? -2.160 3.658 -3.944 1.00 96.94 105 SER A C 1
ATOM 828 O O . SER A 1 105 ? -1.811 4.622 -4.631 1.00 96.94 105 SER A O 1
ATOM 830 N N . LEU A 1 106 ? -1.390 3.177 -2.966 1.00 95.62 106 LEU A N 1
ATOM 831 C CA . LEU A 1 106 ? -0.046 3.709 -2.731 1.00 95.62 106 LEU A CA 1
ATOM 832 C C . LEU A 1 106 ? 0.870 3.392 -3.916 1.00 95.62 106 LEU A C 1
ATOM 834 O O . LEU A 1 106 ? 1.612 4.267 -4.353 1.00 95.62 106 LEU A O 1
ATOM 838 N N . ALA A 1 107 ? 0.762 2.189 -4.484 1.00 94.19 107 ALA A N 1
ATOM 839 C CA . ALA A 1 107 ? 1.493 1.815 -5.692 1.00 94.19 107 ALA A CA 1
ATOM 840 C C . ALA A 1 107 ? 1.230 2.804 -6.845 1.00 94.19 107 ALA A C 1
ATOM 842 O O . ALA A 1 107 ? 2.170 3.398 -7.375 1.00 94.19 107 ALA A O 1
ATOM 843 N N . ASP A 1 108 ? -0.043 3.088 -7.143 1.00 93.12 108 ASP A N 1
ATOM 844 C CA . ASP A 1 108 ? -0.420 4.047 -8.189 1.00 93.12 108 ASP A CA 1
ATOM 845 C C . ASP A 1 108 ? 0.005 5.482 -7.835 1.00 93.12 108 ASP A C 1
ATOM 847 O O . ASP A 1 108 ? 0.466 6.227 -8.698 1.00 93.12 108 ASP A O 1
ATOM 851 N N . ARG A 1 109 ? -0.111 5.883 -6.557 1.00 93.00 109 ARG A N 1
ATOM 852 C CA . ARG A 1 109 ? 0.264 7.228 -6.080 1.00 93.00 109 ARG A CA 1
ATOM 853 C C . ARG A 1 109 ? 1.733 7.540 -6.310 1.00 93.00 109 ARG A C 1
ATOM 855 O O . ARG A 1 109 ? 2.052 8.679 -6.640 1.00 93.00 109 ARG A O 1
ATOM 862 N N . PHE A 1 110 ? 2.594 6.552 -6.112 1.00 90.44 110 PHE A N 1
ATOM 863 C CA . PHE A 1 110 ? 4.036 6.697 -6.270 1.00 90.44 110 PHE A CA 1
ATOM 864 C C . PHE A 1 110 ? 4.541 6.217 -7.636 1.00 90.44 110 PHE A C 1
ATOM 866 O O . PHE A 1 110 ? 5.725 6.366 -7.915 1.00 90.44 110 PHE A O 1
ATOM 873 N N . GLY A 1 111 ? 3.662 5.689 -8.497 1.00 87.12 111 GLY A N 1
ATOM 874 C CA . GLY A 1 111 ? 4.026 5.213 -9.832 1.00 87.12 111 GLY A CA 1
ATOM 875 C C . GLY A 1 111 ? 4.964 4.004 -9.810 1.00 87.12 111 GLY A C 1
ATOM 876 O O . GLY A 1 111 ? 5.811 3.880 -10.689 1.00 87.12 111 GLY A O 1
ATOM 877 N N . VAL A 1 112 ? 4.837 3.140 -8.800 1.00 88.81 112 VAL A N 1
ATOM 878 C CA . VAL A 1 112 ? 5.661 1.933 -8.630 1.00 88.81 112 VAL A CA 1
ATOM 879 C C . VAL A 1 112 ? 4.793 0.683 -8.625 1.00 88.81 112 VAL A C 1
ATOM 881 O O . VAL A 1 112 ? 3.576 0.748 -8.450 1.00 88.81 112 VAL A O 1
ATOM 884 N N . SER A 1 113 ? 5.405 -0.486 -8.795 1.00 90.38 113 SER A N 1
ATOM 885 C CA . SER A 1 113 ? 4.660 -1.738 -8.729 1.00 90.38 113 SER A CA 1
ATOM 886 C C . SER A 1 113 ? 4.203 -2.079 -7.300 1.00 90.38 113 SER A C 1
ATOM 888 O O . SER A 1 113 ? 4.826 -1.683 -6.314 1.00 90.38 113 SER A O 1
ATOM 890 N N . ILE A 1 114 ? 3.110 -2.847 -7.177 1.00 93.19 114 ILE A N 1
ATOM 891 C CA . ILE A 1 114 ? 2.585 -3.305 -5.876 1.00 93.19 114 ILE A CA 1
ATOM 892 C C . ILE A 1 114 ? 3.660 -4.033 -5.049 1.00 93.19 114 ILE A C 1
ATOM 894 O O . ILE A 1 114 ? 3.803 -3.679 -3.881 1.00 93.19 114 ILE A O 1
ATOM 898 N N . PRO A 1 115 ? 4.453 -4.978 -5.603 1.00 92.25 115 PRO A N 1
ATOM 899 C CA . PRO A 1 115 ? 5.520 -5.627 -4.840 1.00 92.25 115 PRO A CA 1
ATOM 900 C C . PRO A 1 115 ? 6.587 -4.648 -4.333 1.00 92.25 115 PRO A C 1
ATOM 902 O O . PRO A 1 115 ? 7.008 -4.753 -3.186 1.00 92.25 115 PRO A O 1
ATOM 905 N N . ALA A 1 116 ? 6.985 -3.664 -5.148 1.00 90.12 116 ALA A N 1
ATOM 906 C CA . ALA A 1 116 ? 7.973 -2.663 -4.744 1.00 90.12 116 ALA A CA 1
ATOM 907 C C . ALA A 1 116 ? 7.457 -1.790 -3.589 1.00 90.12 116 ALA A C 1
ATOM 909 O O . ALA A 1 116 ? 8.170 -1.551 -2.616 1.00 90.12 116 ALA A O 1
ATOM 910 N N . MET A 1 117 ? 6.191 -1.366 -3.653 1.00 94.56 117 MET A N 1
ATOM 911 C CA . MET A 1 117 ? 5.561 -0.635 -2.554 1.00 94.56 117 MET A CA 1
ATOM 912 C C . MET A 1 117 ? 5.371 -1.520 -1.313 1.00 94.56 117 MET A C 1
ATOM 914 O O . MET A 1 117 ? 5.585 -1.048 -0.205 1.00 94.56 117 MET A O 1
ATOM 918 N N . ALA A 1 118 ? 5.027 -2.799 -1.470 1.00 94.25 118 ALA A N 1
ATOM 919 C CA . ALA A 1 118 ? 4.878 -3.742 -0.360 1.00 94.25 118 ALA A CA 1
ATOM 920 C C . ALA A 1 118 ? 6.180 -3.890 0.447 1.00 94.25 118 ALA A C 1
ATOM 922 O O . ALA A 1 118 ? 6.171 -3.712 1.665 1.00 94.25 118 ALA A O 1
ATOM 923 N N . ILE A 1 119 ? 7.302 -4.123 -0.243 1.00 92.50 119 ILE A N 1
ATOM 924 C CA . ILE A 1 119 ? 8.640 -4.169 0.366 1.00 92.50 119 ILE A CA 1
ATOM 925 C C . ILE A 1 119 ? 8.921 -2.853 1.092 1.00 92.50 119 ILE A C 1
ATOM 927 O O . ILE A 1 119 ? 9.302 -2.852 2.260 1.00 92.50 119 ILE A O 1
ATOM 931 N N . ARG A 1 120 ? 8.642 -1.720 0.437 1.00 93.19 120 ARG A N 1
ATOM 932 C CA . ARG A 1 120 ? 8.862 -0.399 1.026 1.00 93.19 120 ARG A CA 1
ATOM 933 C C . ARG A 1 120 ? 8.058 -0.172 2.309 1.00 93.19 120 ARG A C 1
ATOM 935 O O . ARG A 1 120 ? 8.568 0.439 3.243 1.00 93.19 120 ARG A O 1
ATOM 942 N N . LEU A 1 121 ? 6.814 -0.647 2.373 1.00 94.44 121 LEU A N 1
ATOM 943 C CA . LEU A 1 121 ? 5.981 -0.549 3.575 1.00 94.44 121 LEU A CA 1
ATOM 944 C C . LEU A 1 121 ? 6.558 -1.365 4.743 1.00 94.44 121 LEU A C 1
ATOM 946 O O . LEU A 1 121 ? 6.540 -0.866 5.870 1.00 94.44 121 LEU A O 1
ATOM 950 N N . GLN A 1 122 ? 7.091 -2.566 4.479 1.00 92.94 122 GLN A N 1
ATOM 951 C CA . GLN A 1 122 ? 7.773 -3.381 5.494 1.00 92.94 122 GLN A CA 1
ATOM 952 C C . GLN A 1 122 ? 9.072 -2.720 5.970 1.00 92.94 122 GLN A C 1
ATOM 954 O O . GLN A 1 122 ? 9.270 -2.564 7.171 1.00 92.94 122 GLN A O 1
ATOM 959 N N . GLU A 1 123 ? 9.930 -2.263 5.050 1.00 92.00 123 GLU A N 1
ATOM 960 C CA . GLU A 1 123 ? 11.204 -1.601 5.384 1.00 92.00 123 GLU A CA 1
ATOM 961 C C . GLU A 1 123 ? 11.021 -0.369 6.277 1.00 92.00 123 GLU A C 1
ATOM 963 O O . GLU A 1 123 ? 11.841 -0.093 7.151 1.00 92.00 123 GLU A O 1
ATOM 968 N N . LEU A 1 124 ? 9.945 0.387 6.051 1.00 93.25 124 LEU A N 1
ATOM 969 C CA . LEU A 1 124 ? 9.618 1.588 6.817 1.00 93.25 124 LEU A CA 1
ATOM 970 C C . LEU A 1 124 ? 8.876 1.293 8.135 1.00 93.25 124 LEU A C 1
ATOM 972 O O . LEU A 1 124 ? 8.553 2.230 8.874 1.00 93.25 124 LEU A O 1
ATOM 976 N N . GLY A 1 125 ? 8.570 0.022 8.419 1.00 93.62 125 GLY A N 1
ATOM 977 C CA . GLY A 1 125 ? 7.804 -0.395 9.593 1.00 93.62 125 GLY A CA 1
ATOM 978 C C . GLY A 1 125 ? 6.398 0.207 9.623 1.00 93.62 125 GLY A C 1
ATOM 979 O O . GLY A 1 125 ? 5.919 0.611 10.682 1.00 93.62 125 GLY A O 1
ATOM 980 N N . LEU A 1 126 ? 5.759 0.363 8.456 1.00 94.19 126 LEU A N 1
ATOM 981 C CA . LEU A 1 126 ? 4.407 0.933 8.360 1.00 94.19 126 LEU A CA 1
ATOM 982 C C . LEU A 1 126 ? 3.302 -0.104 8.542 1.00 94.19 126 LEU A C 1
ATOM 984 O O . LEU A 1 126 ? 2.138 0.254 8.731 1.00 94.19 126 LEU A O 1
ATOM 988 N N . ILE A 1 127 ? 3.673 -1.373 8.489 1.00 92.94 127 ILE A N 1
ATOM 989 C CA . ILE A 1 127 ? 2.801 -2.533 8.590 1.00 92.94 127 ILE A CA 1
ATOM 990 C C . ILE A 1 127 ? 3.474 -3.583 9.467 1.00 92.94 127 ILE A C 1
ATOM 992 O O . ILE A 1 127 ? 4.702 -3.630 9.533 1.00 92.94 127 ILE A O 1
ATOM 996 N N . ASP A 1 128 ? 2.653 -4.390 10.125 1.00 87.81 128 ASP A N 1
ATOM 997 C CA . ASP A 1 128 ? 3.075 -5.457 11.030 1.00 87.81 128 ASP A CA 1
ATOM 998 C C . ASP A 1 128 ? 2.047 -6.598 10.937 1.00 87.81 128 ASP A C 1
ATOM 1000 O O . ASP A 1 128 ? 0.842 -6.353 11.088 1.00 87.81 128 ASP A O 1
ATOM 1004 N N . ASP A 1 129 ? 2.506 -7.796 10.579 1.00 74.69 129 ASP A N 1
ATOM 1005 C CA . ASP A 1 129 ? 1.691 -8.972 10.243 1.00 74.69 129 ASP A CA 1
ATOM 1006 C C . ASP A 1 129 ? 1.789 -10.116 11.262 1.00 74.69 129 ASP A C 1
ATOM 1008 O O . ASP A 1 129 ? 2.884 -10.366 11.812 1.00 74.69 129 ASP A O 1
#

Organism: NCBI:txid101571

Secondary structure (DSSP, 8-state):
---------------------------HHHHHHHHHHHHHHS-HHHHHHHHHHHH-SSSEE--HHHHHHH-TTTHHHHHHSPTT-SHHHHHHHH-SEETTEE---HHHHHT--HHHHHHHHHHTT-EE-

pLDDT: mean 78.78, std 19.32, range [38.72, 96.94]